Protein AF-A0A839IXP1-F1 (afdb_monomer)

Solvent-accessible surface area (backbone atoms only — not comparable to full-atom values): 6979 Å² total; per-residue (Å²): 119,68,66,66,57,53,43,35,72,75,54,54,82,52,75,69,33,42,52,50,37,47,52,51,48,26,50,51,48,44,46,51,52,53,51,47,47,70,70,38,92,79,44,81,78,97,46,81,89,47,46,70,58,51,52,50,52,50,50,36,20,52,41,27,36,51,14,50,50,42,37,46,34,53,78,69,64,67,41,76,93,68,40,80,82,44,45,62,63,44,39,51,50,12,52,51,34,34,53,55,27,57,65,62,76,50,87,60,58,68,67,54,56,51,49,53,52,60,50,51,59,60,74,79,104

Structure (mmCIF, N/CA/C/O backbone):
data_AF-A0A839IXP1-F1
#
_entry.id   AF-A0A839IXP1-F1
#
loop_
_atom_site.group_PDB
_atom_site.id
_atom_site.type_symbol
_atom_site.label_atom_id
_atom_site.label_alt_id
_atom_site.label_comp_id
_atom_site.label_asym_id
_atom_site.label_entity_id
_atom_site.label_seq_id
_atom_site.pdbx_PDB_ins_code
_atom_site.Cartn_x
_atom_site.Cartn_y
_atom_site.Cartn_z
_atom_site.occupancy
_atom_site.B_iso_or_equiv
_atom_site.auth_seq_id
_atom_site.auth_comp_id
_atom_site.auth_asym_id
_atom_site.auth_atom_id
_atom_site.pdbx_PDB_model_num
ATOM 1 N N . MET A 1 1 ? -3.233 -23.671 -14.020 1.00 49.44 1 MET A N 1
ATOM 2 C CA . MET A 1 1 ? -4.005 -22.496 -13.555 1.00 49.44 1 MET A CA 1
ATOM 3 C C . MET A 1 1 ? -3.392 -21.808 -12.335 1.00 49.44 1 MET A C 1
ATOM 5 O O . MET A 1 1 ? -3.544 -20.606 -12.211 1.00 49.44 1 MET A O 1
ATOM 9 N N . THR A 1 2 ? -2.677 -22.512 -11.450 1.00 57.00 2 THR A N 1
ATOM 10 C CA . THR A 1 2 ? -2.075 -21.913 -10.240 1.00 57.00 2 THR A CA 1
ATOM 11 C C . THR A 1 2 ? -0.814 -21.076 -10.501 1.00 57.00 2 THR A C 1
ATOM 13 O O . THR A 1 2 ? -0.553 -20.142 -9.753 1.00 57.00 2 THR A O 1
ATOM 16 N N . SER A 1 3 ? -0.049 -21.356 -11.563 1.00 61.59 3 SER A N 1
ATOM 17 C CA . SER A 1 3 ? 1.218 -20.662 -11.854 1.00 61.59 3 SER A CA 1
ATOM 18 C C . SER A 1 3 ? 1.037 -19.224 -12.344 1.00 61.59 3 SER A C 1
ATOM 20 O O . SER A 1 3 ? 1.741 -18.336 -11.878 1.00 61.59 3 SER A O 1
ATOM 22 N N . GLU A 1 4 ? 0.085 -18.976 -13.245 1.00 59.06 4 GLU A N 1
ATOM 23 C CA . GLU A 1 4 ? -0.197 -17.619 -13.740 1.00 59.06 4 GLU A CA 1
ATOM 24 C C . GLU A 1 4 ? -0.879 -16.765 -12.675 1.00 59.06 4 GLU A C 1
ATOM 26 O O . GLU A 1 4 ? -0.584 -15.579 -12.545 1.00 59.06 4 GLU A O 1
ATOM 31 N N . ALA A 1 5 ? -1.708 -17.401 -11.840 1.00 59.06 5 ALA A N 1
ATOM 32 C CA . ALA A 1 5 ? -2.327 -16.737 -10.708 1.00 59.06 5 ALA A CA 1
ATOM 33 C C . ALA A 1 5 ? -1.280 -16.228 -9.695 1.00 59.06 5 ALA A C 1
ATOM 35 O O . ALA A 1 5 ? -1.313 -15.100 -9.219 1.00 59.06 5 ALA A O 1
ATOM 36 N N . LEU A 1 6 ? -0.283 -17.056 -9.393 1.00 61.69 6 LEU A N 1
ATOM 37 C CA . LEU A 1 6 ? 0.815 -16.653 -8.517 1.00 61.69 6 LEU A CA 1
ATOM 38 C C . LEU A 1 6 ? 1.733 -15.612 -9.170 1.00 61.69 6 LEU A C 1
ATOM 40 O O . LEU A 1 6 ? 2.249 -14.736 -8.476 1.00 61.69 6 LEU A O 1
ATOM 44 N N . ALA A 1 7 ? 1.914 -15.676 -10.491 1.00 61.72 7 ALA A N 1
ATOM 45 C CA . ALA A 1 7 ? 2.731 -14.715 -11.221 1.00 61.72 7 ALA A CA 1
ATOM 46 C C . ALA A 1 7 ? 2.145 -13.295 -11.166 1.00 61.72 7 ALA A C 1
ATOM 48 O O . ALA A 1 7 ? 2.908 -12.356 -10.945 1.00 61.72 7 ALA A O 1
ATOM 49 N N . PHE A 1 8 ? 0.820 -13.121 -11.273 1.00 61.69 8 PHE A N 1
ATOM 50 C CA . PHE A 1 8 ? 0.210 -11.786 -11.176 1.00 61.69 8 PHE A CA 1
ATOM 51 C C . PHE A 1 8 ? 0.317 -11.189 -9.764 1.00 61.69 8 PHE A C 1
ATOM 53 O O . PHE A 1 8 ? 0.552 -9.990 -9.627 1.00 61.69 8 PHE A O 1
ATOM 60 N N . ILE A 1 9 ? 0.192 -12.013 -8.709 1.00 65.00 9 ILE A N 1
ATOM 61 C CA . ILE A 1 9 ? 0.285 -11.557 -7.306 1.00 65.00 9 ILE A CA 1
ATOM 62 C C . ILE A 1 9 ? 1.673 -10.966 -7.026 1.00 65.00 9 ILE A C 1
ATOM 64 O O . ILE A 1 9 ? 1.803 -10.028 -6.239 1.00 65.00 9 ILE A O 1
ATOM 68 N N . TYR A 1 10 ? 2.703 -11.514 -7.678 1.00 63.50 10 TYR A N 1
ATOM 69 C CA . TYR A 1 10 ? 4.104 -11.170 -7.440 1.00 63.50 10 TYR A CA 1
ATOM 70 C C . TYR A 1 10 ? 4.703 -10.208 -8.474 1.00 63.50 10 TYR A C 1
ATOM 72 O O . TYR A 1 10 ? 5.693 -9.533 -8.185 1.00 63.50 10 TYR A O 1
ATOM 80 N N . ARG A 1 11 ? 4.166 -10.169 -9.700 1.00 69.19 11 ARG A N 1
ATOM 81 C CA . ARG A 1 11 ? 4.793 -9.491 -10.841 1.00 69.19 11 ARG A CA 1
ATOM 82 C C . ARG A 1 11 ? 3.770 -8.869 -11.802 1.00 69.19 11 ARG A C 1
ATOM 84 O O . ARG A 1 11 ? 3.681 -9.306 -12.945 1.00 69.19 11 ARG A O 1
ATOM 91 N N . PRO A 1 12 ? 3.040 -7.821 -11.382 1.00 72.38 12 PRO A N 1
ATOM 92 C CA . PRO A 1 12 ? 2.123 -7.117 -12.274 1.00 72.38 12 PRO A CA 1
ATOM 93 C C . PRO A 1 12 ? 2.904 -6.352 -13.353 1.00 72.38 12 PRO A C 1
ATOM 95 O O . PRO A 1 12 ? 3.597 -5.374 -13.067 1.00 72.38 12 PRO A O 1
ATOM 98 N N . THR A 1 13 ? 2.823 -6.798 -14.603 1.00 71.81 13 THR A N 1
ATOM 99 C CA . THR A 1 13 ? 3.529 -6.232 -15.762 1.00 71.81 13 THR A CA 1
ATOM 100 C C . THR A 1 13 ? 2.656 -5.347 -16.646 1.00 71.81 13 THR A C 1
ATOM 102 O O . THR A 1 13 ? 3.148 -4.300 -17.080 1.00 71.81 13 THR A O 1
ATOM 105 N N . GLY A 1 14 ? 1.392 -5.722 -16.862 1.00 76.44 14 GLY A N 1
ATOM 106 C CA . GLY A 1 14 ? 0.392 -4.984 -17.644 1.00 76.44 14 GLY A CA 1
ATOM 107 C C . GLY A 1 14 ? -0.578 -4.143 -16.804 1.00 76.44 14 GLY A C 1
ATOM 108 O O . GLY A 1 14 ? -0.685 -4.320 -15.593 1.00 76.44 14 GLY A O 1
ATOM 109 N N . ALA A 1 15 ? -1.311 -3.228 -17.450 1.00 74.69 15 ALA A N 1
ATOM 110 C CA . ALA A 1 15 ? -2.283 -2.352 -16.780 1.00 74.69 15 ALA A CA 1
ATOM 111 C C . ALA A 1 15 ? -3.396 -3.141 -16.064 1.00 74.69 15 ALA A C 1
ATOM 113 O O . ALA A 1 15 ? -3.716 -2.849 -14.912 1.00 74.69 15 ALA A O 1
ATOM 114 N N . ASP A 1 16 ? -3.913 -4.188 -16.709 1.00 79.75 16 ASP A N 1
ATOM 115 C CA . ASP A 1 16 ? -4.934 -5.067 -16.127 1.00 79.75 16 ASP A CA 1
ATOM 116 C C . ASP A 1 16 ? -4.394 -5.845 -14.915 1.00 79.75 16 ASP A C 1
ATOM 118 O O . ASP A 1 16 ? -5.082 -6.010 -13.907 1.00 79.75 16 ASP A O 1
ATOM 122 N N . GLU A 1 17 ? -3.128 -6.267 -14.973 1.00 80.19 17 GLU A N 1
ATOM 123 C CA . GLU A 1 17 ? -2.456 -7.000 -13.894 1.00 80.19 17 GLU A CA 1
ATOM 124 C C . GLU A 1 17 ? -2.182 -6.101 -12.680 1.00 80.19 17 GLU A C 1
ATOM 126 O O . GLU A 1 17 ? -2.291 -6.556 -11.543 1.00 80.19 17 GLU A O 1
ATOM 131 N N . ILE A 1 18 ? -1.884 -4.813 -12.897 1.00 82.50 18 ILE A N 1
ATOM 132 C CA . ILE A 1 18 ? -1.768 -3.821 -11.816 1.00 82.50 18 ILE A CA 1
ATOM 133 C C . ILE A 1 18 ? -3.117 -3.653 -11.113 1.00 82.50 18 ILE A C 1
ATOM 135 O O . ILE A 1 18 ? -3.162 -3.636 -9.884 1.00 82.50 18 ILE A O 1
ATOM 139 N N . GLY A 1 19 ? -4.216 -3.577 -11.871 1.00 83.12 19 GLY A N 1
ATOM 140 C CA . GLY A 1 19 ? -5.564 -3.520 -11.303 1.00 83.12 19 GLY A CA 1
ATOM 141 C C . GLY A 1 19 ? -5.851 -4.717 -10.396 1.00 83.12 19 GLY A C 1
ATOM 142 O O . GLY A 1 19 ? -6.249 -4.539 -9.247 1.00 83.12 19 GLY A O 1
ATOM 143 N N . GLN A 1 20 ? -5.560 -5.930 -10.869 1.00 81.88 20 GLN A N 1
ATOM 144 C CA . GLN A 1 20 ? -5.740 -7.162 -10.093 1.00 81.88 20 GLN A CA 1
ATOM 145 C C . GLN A 1 20 ? -4.838 -7.223 -8.855 1.00 81.88 20 GLN A C 1
ATOM 147 O O . GLN A 1 20 ? -5.309 -7.607 -7.783 1.00 81.88 20 GLN A O 1
ATOM 152 N N . PHE A 1 21 ? -3.572 -6.807 -8.972 1.00 86.44 21 PHE A N 1
ATOM 153 C CA . PHE A 1 21 ? -2.654 -6.687 -7.837 1.00 86.44 21 PHE A CA 1
ATOM 154 C C . PHE A 1 21 ? -3.238 -5.768 -6.763 1.00 86.44 21 PHE A C 1
ATOM 156 O O . PHE A 1 21 ? -3.299 -6.143 -5.590 1.00 86.44 21 PHE A O 1
ATOM 163 N N . TYR A 1 22 ? -3.706 -4.585 -7.174 1.00 85.88 22 TYR A N 1
ATOM 164 C CA . TYR A 1 22 ? -4.293 -3.614 -6.262 1.00 85.88 22 TYR A CA 1
ATOM 165 C C . TYR A 1 22 ? -5.547 -4.163 -5.597 1.00 85.88 22 TYR A C 1
ATOM 167 O O . TYR A 1 22 ? -5.647 -4.105 -4.378 1.00 85.88 22 TYR A O 1
ATOM 175 N N . THR A 1 23 ? -6.475 -4.738 -6.365 1.00 85.88 23 THR A N 1
ATOM 176 C CA . THR A 1 23 ? -7.696 -5.330 -5.809 1.00 85.88 23 THR A CA 1
ATOM 177 C C . THR A 1 23 ? -7.374 -6.444 -4.816 1.00 85.88 23 THR A C 1
ATOM 179 O O . THR A 1 23 ? -7.925 -6.445 -3.721 1.00 85.88 23 THR A O 1
ATOM 182 N N . PHE A 1 24 ? -6.455 -7.357 -5.144 1.00 88.56 24 PHE A N 1
ATOM 183 C CA . PHE A 1 24 ? -6.114 -8.479 -4.270 1.00 88.56 24 PHE A CA 1
ATOM 184 C C . PHE A 1 24 ? -5.502 -8.021 -2.942 1.00 88.56 24 PHE A C 1
ATOM 186 O O . PHE A 1 24 ? -6.013 -8.373 -1.880 1.00 88.56 24 PHE A O 1
ATOM 193 N N . TRP A 1 25 ? -4.431 -7.223 -2.984 1.00 87.69 25 TRP A N 1
ATOM 194 C CA . TRP A 1 25 ? -3.721 -6.805 -1.772 1.00 87.69 25 TRP A CA 1
ATOM 195 C C . TRP A 1 25 ? -4.534 -5.828 -0.924 1.00 87.69 25 TRP A C 1
ATOM 197 O O . TRP A 1 25 ? -4.541 -5.959 0.301 1.00 87.69 25 TRP A O 1
ATOM 207 N N . PHE A 1 26 ? -5.287 -4.924 -1.558 1.00 88.38 26 PHE A N 1
ATOM 208 C CA . PHE A 1 26 ? -6.226 -4.051 -0.861 1.00 88.38 26 PHE A CA 1
ATOM 209 C C . PHE A 1 26 ? -7.301 -4.871 -0.146 1.00 88.38 26 PHE A C 1
ATOM 211 O O . PHE A 1 26 ? -7.501 -4.704 1.055 1.00 88.38 26 PHE A O 1
ATOM 218 N N . SER A 1 27 ? -7.973 -5.781 -0.860 1.00 85.88 27 SER A N 1
ATOM 219 C CA . SER A 1 27 ? -9.038 -6.598 -0.279 1.00 85.88 27 SER A CA 1
ATOM 220 C C . SER A 1 27 ? -8.514 -7.528 0.807 1.00 85.88 27 SER A C 1
ATOM 222 O O . SER A 1 27 ? -9.190 -7.690 1.819 1.00 85.88 27 SER A O 1
ATOM 224 N N . LEU A 1 28 ? -7.319 -8.104 0.647 1.00 88.00 28 LEU A N 1
ATOM 225 C CA . LEU A 1 28 ? -6.683 -8.932 1.671 1.00 88.00 28 LEU A CA 1
ATOM 226 C C . LEU A 1 28 ? -6.428 -8.123 2.944 1.00 88.00 28 LEU A C 1
ATOM 228 O O . LEU A 1 28 ? -6.854 -8.525 4.024 1.00 88.00 28 LEU A O 1
ATOM 232 N N . TYR A 1 29 ? -5.780 -6.967 2.815 1.00 85.62 29 TYR A N 1
ATOM 233 C CA . TYR A 1 29 ? -5.459 -6.112 3.951 1.00 85.62 29 TYR A CA 1
ATOM 234 C C . TYR A 1 29 ? -6.722 -5.587 4.646 1.00 85.62 29 TYR A C 1
ATOM 236 O O . TYR A 1 29 ? -6.839 -5.645 5.868 1.00 85.62 29 TYR A O 1
ATOM 244 N N . PHE A 1 30 ? -7.707 -5.137 3.870 1.00 82.44 30 PHE A N 1
ATOM 245 C CA . PHE A 1 30 ? -8.997 -4.700 4.394 1.00 82.44 30 PHE A CA 1
ATOM 246 C C . PHE A 1 30 ? -9.749 -5.841 5.093 1.00 82.44 30 PHE A C 1
ATOM 248 O O . PHE A 1 30 ? -10.330 -5.643 6.156 1.00 82.44 30 PHE A O 1
ATOM 255 N N . SER A 1 31 ? -9.696 -7.060 4.549 1.00 84.06 31 SER A N 1
ATOM 256 C CA . SER A 1 31 ? -10.303 -8.233 5.187 1.00 84.06 31 SER A CA 1
ATOM 257 C C . SER A 1 31 ? -9.635 -8.565 6.516 1.00 84.06 31 SER A C 1
ATOM 259 O O . SER A 1 31 ? -10.333 -8.938 7.450 1.00 84.06 31 SER A O 1
ATOM 261 N N . ILE A 1 32 ? -8.312 -8.398 6.632 1.00 83.88 32 ILE A N 1
ATOM 262 C CA . ILE A 1 32 ? -7.608 -8.561 7.911 1.00 83.88 32 ILE A CA 1
ATOM 263 C C . ILE A 1 32 ? -8.152 -7.564 8.939 1.00 83.88 32 ILE A C 1
ATOM 265 O O . ILE A 1 32 ? -8.483 -7.992 10.039 1.00 83.88 32 ILE A O 1
ATOM 269 N N . HIS A 1 33 ? -8.329 -6.287 8.575 1.00 76.38 33 HIS A N 1
ATOM 270 C CA . HIS A 1 33 ? -8.959 -5.284 9.451 1.00 76.38 33 HIS A CA 1
ATOM 271 C C . HIS A 1 33 ? -10.363 -5.703 9.891 1.00 76.38 33 HIS A C 1
ATOM 273 O O . HIS A 1 33 ? -10.648 -5.727 11.082 1.00 76.38 33 HIS A O 1
ATOM 279 N N . VAL A 1 34 ? -11.215 -6.131 8.955 1.00 74.50 34 VAL A N 1
ATOM 280 C CA . VAL A 1 34 ? -12.591 -6.561 9.265 1.00 74.50 34 VAL A CA 1
ATOM 281 C C . VAL A 1 34 ? -12.624 -7.807 10.156 1.00 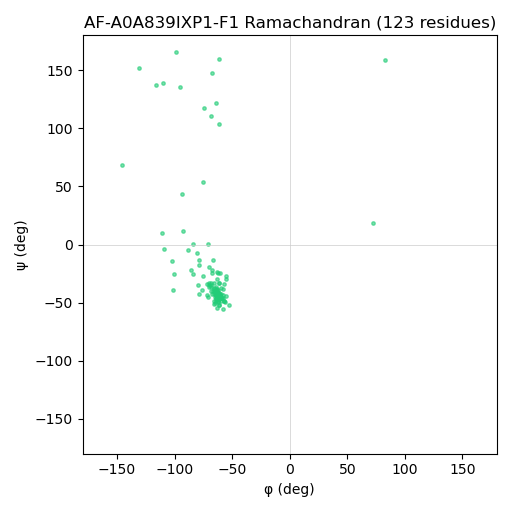74.50 34 VAL A C 1
ATOM 283 O O . VAL A 1 34 ? -13.412 -7.876 11.094 1.00 74.50 34 VAL A O 1
ATOM 286 N N . ILE A 1 35 ? -11.785 -8.809 9.881 1.00 79.25 35 ILE A N 1
ATOM 287 C CA . ILE A 1 35 ? -11.702 -10.026 10.702 1.00 79.25 35 ILE A CA 1
ATOM 288 C C . ILE A 1 35 ? -11.212 -9.672 12.105 1.00 79.25 35 ILE A C 1
ATOM 290 O O . ILE A 1 35 ? -11.749 -10.180 13.088 1.00 79.25 35 ILE A O 1
ATOM 294 N N . TRP A 1 36 ? -10.216 -8.794 12.201 1.00 74.94 36 TRP A N 1
ATOM 295 C CA . TRP A 1 36 ? -9.674 -8.353 13.477 1.00 74.94 36 TRP A CA 1
ATOM 296 C C . TRP A 1 36 ? -10.709 -7.578 14.298 1.00 74.94 36 TRP A C 1
ATOM 298 O O . TRP A 1 36 ? -10.847 -7.842 15.490 1.00 74.94 36 TRP A O 1
ATOM 308 N N . ASP A 1 37 ? -11.504 -6.725 13.649 1.00 68.56 37 ASP A N 1
ATOM 309 C CA . ASP A 1 37 ? -12.655 -6.031 14.240 1.00 68.56 37 ASP A CA 1
ATOM 310 C C . ASP A 1 37 ? -13.704 -7.003 14.806 1.00 68.56 37 ASP A C 1
ATOM 312 O O . ASP A 1 37 ? -14.294 -6.734 15.849 1.00 68.56 37 ASP A O 1
ATOM 316 N N . ILE A 1 38 ? -13.951 -8.129 14.122 1.00 69.69 38 ILE A N 1
ATOM 317 C CA . ILE A 1 38 ? -14.935 -9.146 14.535 1.00 69.69 38 ILE A CA 1
ATOM 318 C C . ILE A 1 38 ? -14.410 -9.998 15.699 1.00 69.69 38 ILE A C 1
ATOM 320 O O . ILE A 1 38 ? -15.172 -10.383 16.586 1.00 69.69 38 ILE A O 1
ATOM 324 N N . VAL A 1 39 ? -13.120 -10.342 15.681 1.00 74.31 39 VAL A N 1
ATOM 325 C CA . VAL A 1 39 ? -12.494 -11.202 16.699 1.00 74.31 39 VAL A CA 1
ATOM 326 C C . VAL A 1 39 ? -12.168 -10.413 17.970 1.00 74.31 39 VAL A C 1
ATOM 328 O O . VAL A 1 39 ? -12.273 -10.950 19.077 1.00 74.31 39 VAL A O 1
ATOM 331 N N . SER A 1 40 ? -11.795 -9.140 17.838 1.00 65.62 40 SER A N 1
ATOM 332 C CA . SER A 1 40 ? -11.515 -8.264 18.969 1.00 65.62 40 SER A CA 1
ATOM 333 C C . SER A 1 40 ? -12.819 -7.846 19.651 1.00 65.62 40 SER A C 1
ATOM 335 O O . SER A 1 40 ? -13.657 -7.157 19.085 1.00 65.62 40 SER A O 1
ATOM 337 N N . ARG A 1 41 ? -12.995 -8.214 20.925 1.00 58.62 41 ARG A N 1
ATOM 338 C CA . ARG A 1 41 ? -14.152 -7.776 21.735 1.00 58.62 41 ARG A CA 1
ATOM 339 C C . ARG A 1 41 ? -14.106 -6.288 22.125 1.00 58.62 41 ARG A C 1
ATOM 341 O O . ARG A 1 41 ? -14.950 -5.857 22.901 1.00 58.62 41 ARG A O 1
ATOM 348 N N . HIS A 1 42 ? -13.079 -5.550 21.703 1.00 57.03 42 HIS A N 1
ATOM 349 C CA . HIS A 1 42 ? -12.795 -4.174 22.136 1.00 57.03 42 HIS A CA 1
ATOM 350 C C . HIS A 1 42 ? -13.055 -3.127 21.041 1.00 57.03 42 HIS A C 1
ATOM 352 O O . HIS A 1 42 ? -12.950 -1.934 21.307 1.00 57.03 42 HIS A O 1
ATOM 358 N N . THR A 1 43 ? -13.425 -3.545 19.829 1.00 55.78 43 THR A N 1
ATOM 359 C CA . THR A 1 43 ? -13.740 -2.652 18.706 1.00 55.78 43 THR A CA 1
ATOM 360 C C . THR A 1 43 ? -15.250 -2.390 18.610 1.00 55.78 43 THR A C 1
ATOM 362 O O . THR A 1 43 ? -16.053 -3.313 18.779 1.00 55.78 43 THR A O 1
ATOM 365 N N . PRO A 1 44 ? -15.686 -1.132 18.390 1.00 56.00 44 PRO A N 1
ATOM 366 C CA . PRO A 1 44 ? -17.105 -0.800 18.336 1.00 56.00 44 PRO A CA 1
ATOM 367 C C . PRO A 1 44 ? -17.777 -1.426 17.097 1.00 56.00 44 PRO A C 1
ATOM 369 O O . PRO A 1 44 ? -17.146 -1.525 16.043 1.00 56.00 44 PRO A O 1
ATOM 372 N N . PRO A 1 45 ? -19.066 -1.816 17.169 1.00 58.22 45 PRO A N 1
ATOM 373 C CA . PRO A 1 45 ? -19.757 -2.433 16.040 1.00 58.22 45 PRO A CA 1
ATOM 374 C C . PRO A 1 45 ? -19.842 -1.499 14.820 1.00 58.22 45 PRO A C 1
ATOM 376 O O . PRO A 1 45 ? -19.734 -0.274 14.929 1.00 58.22 45 PRO A O 1
ATOM 379 N N . PHE A 1 46 ? -20.070 -2.083 13.640 1.00 54.31 46 PHE A N 1
ATOM 380 C CA . PHE A 1 46 ? -20.227 -1.350 12.382 1.00 54.31 46 PHE A CA 1
ATOM 381 C C . PHE A 1 46 ? -21.442 -0.405 12.449 1.00 54.31 46 PHE A C 1
ATOM 383 O O . PHE A 1 46 ? -22.585 -0.840 12.322 1.00 54.31 46 PHE A O 1
ATOM 390 N N . PHE A 1 47 ? -21.191 0.896 12.613 1.00 59.75 47 PHE A N 1
ATOM 391 C CA . PHE A 1 47 ? -22.197 1.959 12.551 1.00 59.75 47 PHE A CA 1
ATOM 392 C C . PHE A 1 47 ? -21.723 3.087 11.632 1.00 59.75 47 PHE A C 1
ATOM 394 O O . PHE A 1 47 ? -20.522 3.323 11.493 1.00 59.75 47 PHE A O 1
ATOM 401 N N . LEU A 1 48 ? -22.669 3.810 11.023 1.00 60.62 48 LEU A N 1
ATOM 402 C CA . LEU A 1 48 ? -22.375 4.976 10.177 1.00 60.62 48 LEU A CA 1
ATOM 403 C C . LEU A 1 48 ? -21.642 6.089 10.945 1.00 60.62 48 LEU A C 1
ATOM 405 O O . LEU A 1 48 ? -20.867 6.829 10.347 1.00 60.62 48 LEU A O 1
ATOM 409 N N . ASP A 1 49 ? -21.791 6.155 12.267 1.00 60.06 49 ASP A N 1
ATOM 410 C CA . ASP A 1 49 ? -21.056 7.104 13.112 1.00 60.06 49 ASP A CA 1
ATOM 411 C C . ASP A 1 49 ? -19.543 6.802 13.168 1.00 60.06 49 ASP A C 1
ATOM 413 O O . ASP A 1 49 ? -18.729 7.701 13.375 1.00 60.06 49 ASP A O 1
ATOM 417 N N . ASN A 1 50 ? -19.141 5.558 12.870 1.00 61.72 50 ASN A N 1
ATOM 418 C CA . ASN A 1 50 ? -17.742 5.118 12.798 1.00 61.72 50 ASN A CA 1
ATOM 419 C C . ASN A 1 50 ? -17.149 5.219 11.381 1.00 61.72 50 ASN A C 1
ATOM 421 O O . ASN A 1 50 ? -16.050 4.720 11.126 1.00 61.72 50 ASN A O 1
ATOM 425 N N . LEU A 1 51 ? -17.833 5.888 10.442 1.00 64.81 51 LEU A N 1
ATOM 426 C CA . LEU A 1 51 ? -17.386 6.009 9.049 1.00 64.81 51 LEU A CA 1
ATOM 427 C C . LEU A 1 51 ? -15.984 6.629 8.937 1.00 64.81 51 LEU A C 1
ATOM 429 O O . LEU A 1 51 ? -15.194 6.219 8.092 1.00 64.81 51 LEU A O 1
ATOM 433 N N . LYS A 1 52 ? -15.634 7.564 9.831 1.00 67.69 52 LYS A N 1
ATOM 434 C CA . LYS A 1 52 ? -14.294 8.169 9.885 1.00 67.69 52 LYS A CA 1
ATOM 435 C C . LYS A 1 52 ? -13.192 7.148 10.208 1.00 67.69 52 LYS A C 1
ATOM 437 O O . LYS A 1 52 ? -12.121 7.231 9.611 1.00 67.69 52 LYS A O 1
ATOM 442 N N . SER A 1 53 ? -13.459 6.182 11.095 1.00 64.75 53 SER A N 1
ATOM 443 C CA . SER A 1 53 ? -12.535 5.065 11.374 1.00 64.75 53 SER A CA 1
ATOM 444 C C . SER A 1 53 ? -12.312 4.240 10.112 1.00 64.75 53 SER A C 1
ATOM 446 O O . SER A 1 53 ? -11.182 4.012 9.692 1.00 64.75 53 SER A O 1
ATOM 448 N N . LYS A 1 54 ? -13.402 3.923 9.408 1.00 69.62 54 LYS A N 1
ATOM 449 C CA . LYS A 1 54 ? -13.364 3.079 8.206 1.00 69.62 54 LYS A CA 1
ATOM 450 C C . LYS A 1 54 ? -12.673 3.731 7.023 1.00 69.62 54 LYS A C 1
ATOM 452 O O . LYS A 1 54 ? -12.009 3.053 6.241 1.00 69.62 54 LYS A O 1
ATOM 457 N N . VAL A 1 55 ? -12.784 5.051 6.901 1.00 76.81 55 VAL A N 1
ATOM 458 C CA . VAL A 1 55 ? -12.003 5.820 5.926 1.00 76.81 55 VAL A CA 1
ATOM 459 C C . VAL A 1 55 ? -10.508 5.719 6.239 1.00 76.81 55 VAL A C 1
ATOM 461 O O . VAL A 1 55 ? -9.718 5.546 5.315 1.00 76.81 55 VAL A O 1
ATOM 464 N N . SER A 1 56 ? -10.121 5.756 7.518 1.00 78.38 56 SER A N 1
ATOM 465 C CA . SER A 1 56 ? -8.727 5.564 7.941 1.00 78.38 56 SER A CA 1
ATOM 466 C C . SER A 1 56 ? -8.220 4.151 7.618 1.00 78.38 56 SER A C 1
ATOM 468 O O . SER A 1 56 ? -7.163 4.001 7.011 1.00 78.38 56 SER A O 1
ATOM 470 N N . GLU A 1 57 ? -9.001 3.110 7.924 1.00 79.25 57 GLU A N 1
ATOM 471 C CA . GLU A 1 57 ? -8.689 1.709 7.576 1.00 79.25 57 GLU A CA 1
ATOM 472 C C . GLU A 1 57 ? -8.507 1.526 6.062 1.00 79.25 57 GLU A C 1
ATOM 474 O O . GLU A 1 57 ? -7.528 0.935 5.602 1.00 79.25 57 GLU A O 1
ATOM 479 N N . THR A 1 58 ? -9.421 2.098 5.276 1.00 82.06 58 THR A N 1
ATOM 480 C CA . THR A 1 58 ? -9.374 2.072 3.808 1.00 82.06 58 THR A CA 1
ATOM 481 C C . THR A 1 58 ? -8.136 2.794 3.275 1.00 82.06 58 THR A C 1
ATOM 483 O O . THR A 1 58 ? -7.453 2.292 2.381 1.00 82.06 58 THR A O 1
ATOM 486 N N . PHE A 1 59 ? -7.813 3.960 3.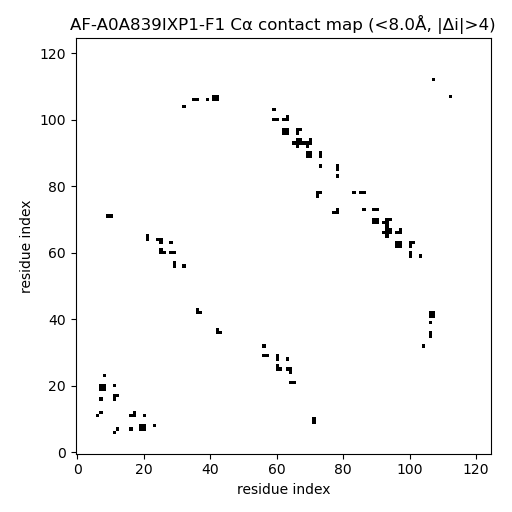837 1.00 85.38 59 PHE A N 1
ATOM 487 C CA . PHE A 1 59 ? -6.622 4.724 3.480 1.00 85.38 59 PHE A CA 1
ATOM 488 C C . PHE A 1 59 ? -5.335 3.954 3.807 1.00 85.38 59 PHE A C 1
ATOM 490 O O . PHE A 1 59 ? -4.414 3.913 2.988 1.00 85.38 59 PHE A O 1
ATOM 497 N N . ASN A 1 60 ? -5.288 3.277 4.955 1.00 86.44 60 ASN A N 1
ATOM 498 C CA . ASN A 1 60 ? -4.166 2.424 5.344 1.00 86.44 60 ASN A CA 1
ATOM 499 C C . ASN A 1 60 ? -4.020 1.214 4.415 1.00 86.44 60 ASN A C 1
ATOM 501 O O . ASN A 1 60 ? -2.907 0.892 4.010 1.00 86.44 60 ASN A O 1
ATOM 505 N N . ALA A 1 61 ? -5.124 0.582 4.008 1.00 85.88 61 ALA A N 1
ATOM 506 C CA . ALA A 1 61 ? -5.102 -0.515 3.040 1.00 85.88 61 ALA A CA 1
ATOM 507 C C . ALA A 1 61 ? -4.551 -0.076 1.674 1.00 85.88 61 ALA A C 1
ATOM 509 O O . ALA A 1 61 ? -3.743 -0.778 1.056 1.00 85.88 61 ALA A O 1
ATOM 510 N N . LEU A 1 62 ? -4.953 1.109 1.209 1.00 88.94 62 LEU A N 1
ATOM 511 C CA . LEU A 1 62 ? -4.463 1.675 -0.045 1.00 88.94 62 LEU A CA 1
ATOM 512 C C . LEU A 1 62 ? -2.984 2.072 0.044 1.00 88.94 62 LEU A C 1
ATOM 514 O O . LEU A 1 62 ? -2.227 1.838 -0.903 1.00 88.94 62 LEU A O 1
ATOM 518 N N . THR A 1 63 ? -2.572 2.635 1.181 1.00 90.94 63 THR A N 1
ATOM 519 C CA . THR A 1 63 ? -1.176 2.994 1.459 1.00 90.94 63 THR A CA 1
ATOM 520 C C . THR A 1 63 ? -0.306 1.744 1.466 1.00 90.94 63 THR A C 1
ATOM 522 O O . THR A 1 63 ? 0.661 1.689 0.713 1.00 90.94 63 THR A O 1
ATOM 525 N N . PHE A 1 64 ? -0.705 0.697 2.196 1.00 91.62 64 PHE A N 1
ATOM 526 C CA . PHE A 1 64 ? -0.019 -0.595 2.214 1.00 91.62 64 PHE A CA 1
ATOM 527 C C . PHE A 1 64 ? 0.174 -1.150 0.802 1.00 91.62 64 PHE A C 1
ATOM 529 O O . PHE A 1 64 ? 1.289 -1.474 0.397 1.00 91.62 64 PHE A O 1
ATOM 536 N N . THR A 1 65 ? -0.913 -1.208 0.032 1.00 90.38 65 THR A N 1
ATOM 537 C CA . THR A 1 65 ? -0.915 -1.772 -1.321 1.00 90.38 65 THR A CA 1
ATOM 538 C C . THR A 1 65 ? -0.012 -0.979 -2.266 1.00 90.38 65 THR A C 1
ATOM 540 O O . THR A 1 65 ? 0.773 -1.560 -3.016 1.00 90.38 65 THR A O 1
ATOM 543 N N . SER A 1 66 ? -0.066 0.353 -2.193 1.00 91.62 66 SER A N 1
ATOM 544 C CA . SER A 1 66 ? 0.768 1.231 -3.020 1.00 91.62 66 SER A CA 1
ATOM 545 C C . SER A 1 66 ? 2.243 1.129 -2.647 1.00 91.62 66 SER A C 1
ATOM 547 O O . SER A 1 66 ? 3.104 1.034 -3.518 1.00 91.62 66 SER A O 1
ATOM 549 N N . SER A 1 67 ? 2.545 1.085 -1.354 1.00 92.81 67 SER A N 1
ATOM 550 C CA . SER A 1 67 ? 3.899 0.893 -0.850 1.00 92.81 67 SER A CA 1
ATOM 551 C C . SER A 1 67 ? 4.481 -0.458 -1.257 1.00 92.81 67 SER A C 1
ATOM 553 O O . SER A 1 67 ? 5.633 -0.523 -1.688 1.00 92.81 67 SER A O 1
ATOM 555 N N . LEU A 1 68 ? 3.675 -1.521 -1.207 1.00 90.31 68 LEU A N 1
ATOM 556 C CA . LEU A 1 68 ? 4.064 -2.845 -1.676 1.00 90.31 68 LEU A CA 1
ATOM 557 C C . LEU A 1 68 ? 4.381 -2.829 -3.179 1.00 90.31 68 LEU A C 1
ATOM 559 O O . LEU A 1 68 ? 5.418 -3.339 -3.600 1.00 90.31 68 LEU A O 1
ATOM 563 N N . TYR A 1 69 ? 3.531 -2.181 -3.981 1.00 89.06 69 TYR A N 1
ATOM 564 C CA . TYR A 1 69 ? 3.748 -2.020 -5.418 1.00 89.06 69 TYR A CA 1
ATOM 565 C C . TYR A 1 69 ? 5.046 -1.260 -5.738 1.00 89.06 69 TYR A C 1
ATOM 567 O O . TYR A 1 69 ? 5.815 -1.692 -6.597 1.00 89.06 69 TYR A O 1
ATOM 575 N N . ILE A 1 70 ? 5.338 -0.173 -5.014 1.00 89.94 70 ILE A N 1
ATOM 576 C CA . ILE A 1 70 ? 6.582 0.600 -5.176 1.00 89.94 70 ILE A CA 1
ATOM 577 C C . ILE A 1 70 ? 7.812 -0.276 -4.900 1.00 89.94 70 ILE A C 1
ATOM 579 O O . ILE A 1 70 ? 8.754 -0.277 -5.694 1.00 89.94 70 ILE A O 1
ATOM 583 N N . ILE A 1 71 ? 7.800 -1.062 -3.819 1.00 89.50 71 ILE A N 1
ATOM 584 C CA . ILE A 1 71 ? 8.892 -1.997 -3.510 1.00 89.50 71 ILE A CA 1
ATOM 585 C C . ILE A 1 71 ? 9.058 -3.027 -4.630 1.00 89.50 71 ILE A C 1
ATOM 587 O O . ILE A 1 71 ? 10.181 -3.270 -5.075 1.00 89.50 71 ILE A O 1
ATOM 591 N N . PHE A 1 72 ? 7.960 -3.593 -5.136 1.00 87.31 72 PHE A N 1
ATOM 592 C CA . PHE A 1 72 ? 8.016 -4.545 -6.244 1.00 87.31 72 PHE A CA 1
ATOM 593 C C . PHE A 1 72 ? 8.595 -3.934 -7.521 1.00 87.31 72 PHE A C 1
ATOM 595 O O . PHE A 1 72 ? 9.424 -4.574 -8.170 1.00 87.31 72 PHE A O 1
ATOM 602 N N . LEU A 1 73 ? 8.222 -2.699 -7.867 1.00 86.44 73 LEU A N 1
ATOM 603 C CA . LEU A 1 73 ? 8.800 -1.989 -9.011 1.00 86.44 73 LEU A CA 1
ATOM 604 C C . LEU A 1 73 ? 10.318 -1.842 -8.881 1.00 86.44 73 LEU A C 1
ATOM 606 O O . LEU A 1 73 ? 11.042 -2.087 -9.850 1.00 86.44 73 LEU A O 1
ATOM 610 N N . VAL A 1 74 ? 10.800 -1.483 -7.688 1.00 87.50 74 VAL A N 1
ATOM 611 C CA . VAL A 1 74 ? 12.233 -1.328 -7.418 1.00 87.50 74 VAL A CA 1
ATOM 612 C C . VAL A 1 74 ? 12.964 -2.668 -7.511 1.00 87.50 74 VAL A C 1
ATOM 614 O O . VAL A 1 74 ? 13.936 -2.782 -8.256 1.00 87.50 74 VAL A O 1
ATOM 617 N N . VAL A 1 75 ? 12.474 -3.700 -6.817 1.00 84.81 75 VAL A N 1
ATOM 618 C CA . VAL A 1 75 ? 13.097 -5.037 -6.781 1.00 84.81 75 VAL A CA 1
ATOM 619 C C . VAL A 1 75 ? 13.151 -5.678 -8.171 1.00 84.81 75 VAL A C 1
ATOM 621 O O . VAL A 1 75 ? 14.101 -6.387 -8.493 1.00 84.81 75 VAL A O 1
ATOM 624 N N . GLN A 1 76 ? 12.161 -5.412 -9.023 1.00 81.88 76 GLN A N 1
ATOM 625 C CA . GLN A 1 76 ? 12.111 -5.946 -10.387 1.00 81.88 76 GLN A CA 1
ATOM 626 C C . GLN A 1 76 ? 12.916 -5.136 -11.408 1.00 81.88 76 GLN A C 1
ATOM 628 O O . GLN A 1 76 ? 12.895 -5.476 -12.593 1.00 81.88 76 GLN A O 1
ATOM 633 N N . GLY A 1 77 ? 13.589 -4.059 -10.998 1.00 78.12 77 GLY A N 1
ATOM 634 C CA . GLY A 1 77 ? 14.354 -3.225 -11.923 1.00 78.12 77 GLY A CA 1
ATOM 635 C C . GLY A 1 77 ? 13.489 -2.361 -12.846 1.00 78.12 77 GLY A C 1
ATOM 636 O O . GLY A 1 77 ? 13.953 -1.913 -13.891 1.00 78.12 77 GLY A O 1
ATOM 637 N N . ARG A 1 78 ? 12.211 -2.134 -12.511 1.00 78.12 78 ARG A N 1
ATOM 638 C CA . ARG A 1 78 ? 11.235 -1.436 -13.370 1.00 78.12 78 ARG A CA 1
ATOM 639 C C . ARG A 1 78 ? 11.159 0.064 -13.078 1.00 78.12 78 ARG A C 1
ATOM 641 O O . ARG A 1 78 ? 10.081 0.645 -13.042 1.00 78.12 78 ARG A O 1
ATOM 648 N N . TYR A 1 79 ? 12.317 0.692 -12.904 1.00 75.12 79 TYR A N 1
ATOM 649 C CA . TYR A 1 79 ? 12.474 2.131 -12.652 1.00 75.12 79 TYR A CA 1
ATOM 650 C C . TYR A 1 79 ? 13.128 2.874 -13.830 1.00 75.12 79 TYR A C 1
ATOM 652 O O . TYR A 1 79 ? 13.478 4.044 -13.704 1.00 75.12 79 TYR A O 1
ATOM 660 N N . ASN A 1 80 ? 13.294 2.221 -14.987 1.00 68.12 80 ASN A N 1
ATOM 661 C CA . ASN A 1 80 ? 14.055 2.754 -16.128 1.00 68.12 80 ASN A CA 1
ATOM 662 C C . ASN A 1 80 ? 13.591 4.137 -16.618 1.00 68.12 80 ASN A C 1
ATOM 664 O O . ASN A 1 80 ? 14.411 4.906 -17.106 1.00 68.12 80 ASN A O 1
ATOM 668 N N . SER A 1 81 ? 12.309 4.483 -16.469 1.00 71.75 81 SER A N 1
ATOM 669 C CA . SER A 1 81 ? 11.784 5.808 -16.831 1.00 71.75 81 SER A CA 1
ATOM 670 C C . SER A 1 81 ? 12.085 6.905 -15.803 1.00 71.75 81 SER A C 1
ATOM 672 O O . SER A 1 81 ? 11.951 8.081 -16.120 1.00 71.75 81 SER A O 1
ATOM 674 N N . LEU A 1 82 ? 12.450 6.531 -14.574 1.00 75.69 82 LEU A N 1
ATOM 675 C CA . LEU A 1 82 ? 12.702 7.430 -13.441 1.00 75.69 82 LEU A CA 1
ATOM 676 C C . LEU A 1 82 ? 14.205 7.644 -13.187 1.00 75.69 82 LEU A C 1
ATOM 678 O O . LEU A 1 82 ? 14.576 8.574 -12.479 1.00 75.69 82 LEU A O 1
ATOM 682 N N . GLY A 1 83 ? 15.061 6.809 -13.786 1.00 78.88 83 GLY A N 1
ATOM 683 C CA . GLY A 1 83 ? 16.511 6.853 -13.611 1.00 78.88 83 GLY A CA 1
ATOM 684 C C . GLY A 1 83 ? 16.997 6.126 -12.352 1.00 78.88 83 GLY A C 1
ATOM 685 O O . GLY A 1 83 ? 16.246 5.883 -11.407 1.00 78.88 83 GLY A O 1
ATOM 686 N N . THR A 1 84 ? 18.279 5.754 -12.346 1.00 82.69 84 THR A N 1
ATOM 687 C CA . THR A 1 84 ? 18.911 4.969 -11.268 1.00 82.69 84 THR A CA 1
ATOM 688 C C . THR A 1 84 ? 18.909 5.704 -9.923 1.00 82.69 84 THR A C 1
ATOM 690 O O . THR A 1 84 ? 18.803 5.076 -8.872 1.00 82.69 84 THR A O 1
ATOM 693 N N . ASP A 1 85 ? 18.950 7.035 -9.936 1.00 85.94 85 ASP A N 1
ATOM 694 C CA . ASP A 1 85 ? 18.976 7.850 -8.714 1.00 85.94 85 ASP A CA 1
ATOM 695 C C . ASP A 1 85 ? 17.639 7.824 -7.951 1.00 85.94 85 ASP A C 1
ATOM 697 O O . ASP A 1 85 ? 17.596 8.083 -6.748 1.00 85.94 85 ASP A O 1
ATOM 701 N N . ALA A 1 86 ? 16.540 7.451 -8.617 1.00 85.31 86 ALA A N 1
ATOM 702 C CA . ALA A 1 86 ? 15.219 7.342 -8.001 1.00 85.31 86 ALA A CA 1
ATOM 703 C C . ALA A 1 86 ? 15.028 6.049 -7.184 1.00 85.31 86 ALA A C 1
ATOM 705 O O . ALA A 1 86 ? 14.078 5.959 -6.404 1.00 85.31 86 ALA A O 1
ATOM 706 N N . ILE A 1 87 ? 15.922 5.060 -7.322 1.00 86.62 87 ILE A N 1
ATOM 707 C CA . ILE A 1 87 ? 15.800 3.733 -6.691 1.00 86.62 87 ILE A CA 1
ATOM 708 C C . ILE A 1 87 ? 15.698 3.841 -5.170 1.00 86.62 87 ILE A C 1
ATOM 710 O O . ILE A 1 87 ? 14.752 3.322 -4.578 1.00 86.62 87 ILE A O 1
ATOM 714 N N . LEU A 1 88 ? 16.670 4.501 -4.531 1.00 88.81 88 LEU A N 1
ATOM 715 C CA . LEU A 1 88 ? 16.733 4.584 -3.071 1.00 88.81 88 LEU A CA 1
ATOM 716 C C . LEU A 1 88 ? 15.546 5.374 -2.492 1.00 88.81 88 LEU A C 1
ATOM 718 O O . LEU A 1 88 ? 14.887 4.840 -1.601 1.00 88.81 88 LEU A O 1
ATOM 722 N N . PRO A 1 89 ? 15.196 6.578 -2.996 1.00 90.00 89 PRO A N 1
ATOM 723 C CA . PRO A 1 89 ? 14.009 7.298 -2.533 1.00 90.00 89 PRO A CA 1
ATOM 724 C C . PRO A 1 89 ? 12.713 6.485 -2.641 1.00 90.00 89 PRO A C 1
ATOM 726 O O . PRO A 1 89 ? 11.930 6.454 -1.691 1.00 90.00 89 PRO A O 1
ATOM 729 N N . LEU A 1 90 ? 12.497 5.793 -3.766 1.00 89.50 90 LEU A N 1
ATOM 730 C CA . LEU A 1 90 ? 11.317 4.946 -3.963 1.00 89.50 90 LEU A CA 1
ATOM 731 C C . LEU A 1 90 ? 11.306 3.771 -2.989 1.00 89.50 90 LEU A C 1
ATOM 733 O O . LEU A 1 90 ? 10.282 3.502 -2.362 1.00 89.50 90 LEU A O 1
ATOM 737 N N . PHE A 1 91 ? 12.448 3.108 -2.818 1.00 90.44 91 PHE A N 1
ATOM 738 C CA . PHE A 1 91 ? 12.575 2.003 -1.879 1.00 90.44 91 PHE A CA 1
ATOM 739 C C . PHE A 1 91 ? 12.250 2.441 -0.448 1.00 90.44 91 PHE A C 1
ATOM 741 O O . PHE A 1 91 ? 11.428 1.813 0.213 1.00 90.44 91 PHE A O 1
ATOM 748 N N . TYR A 1 92 ? 12.831 3.549 0.023 1.00 91.56 92 TYR A N 1
ATOM 749 C CA . TYR A 1 92 ? 12.556 4.056 1.367 1.00 91.56 92 TYR A CA 1
ATOM 750 C C . 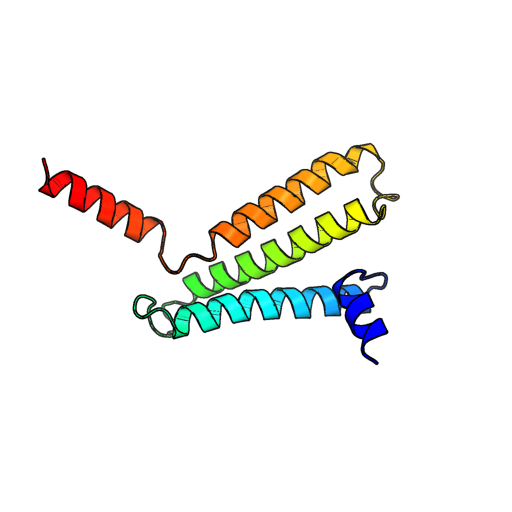TYR A 1 92 ? 11.106 4.519 1.534 1.00 91.56 92 TYR A C 1
ATOM 752 O O . TYR A 1 92 ? 10.505 4.243 2.568 1.00 91.56 92 TYR A O 1
ATOM 760 N N . SER A 1 93 ? 10.513 5.157 0.521 1.00 91.75 93 SER A N 1
ATOM 761 C CA . SER A 1 93 ? 9.096 5.542 0.541 1.00 91.75 93 SER A CA 1
ATOM 762 C C . SER A 1 93 ? 8.175 4.323 0.665 1.00 91.75 93 SER A C 1
ATOM 764 O O . SER A 1 93 ? 7.292 4.300 1.526 1.00 91.75 93 SER A O 1
ATOM 766 N N . GLY A 1 94 ? 8.418 3.279 -0.134 1.00 91.06 94 GLY A N 1
ATOM 767 C CA . GLY A 1 94 ? 7.694 2.015 -0.037 1.00 91.06 94 GLY A CA 1
ATOM 768 C C . GLY A 1 94 ? 7.894 1.339 1.322 1.00 91.06 94 GLY A C 1
ATOM 769 O O . GLY A 1 94 ? 6.928 0.935 1.961 1.00 91.06 94 GLY A O 1
ATOM 770 N N . ALA A 1 95 ? 9.128 1.277 1.822 1.00 89.88 95 ALA A N 1
ATOM 771 C CA . ALA A 1 95 ? 9.435 0.637 3.098 1.00 89.88 95 ALA A CA 1
ATOM 772 C C . ALA A 1 95 ? 8.759 1.353 4.278 1.00 89.88 95 ALA A C 1
ATOM 774 O O . ALA A 1 95 ? 8.118 0.707 5.105 1.00 89.88 95 ALA A O 1
ATOM 775 N N . ILE A 1 96 ? 8.842 2.686 4.333 1.00 92.19 96 ILE A N 1
ATOM 776 C CA . ILE A 1 96 ? 8.206 3.484 5.388 1.00 92.19 96 ILE A CA 1
ATOM 777 C C . ILE A 1 96 ? 6.685 3.357 5.314 1.00 92.19 96 ILE A C 1
ATOM 779 O O . ILE A 1 96 ? 6.048 3.167 6.345 1.00 92.19 96 ILE A O 1
ATOM 783 N N . GLY A 1 97 ? 6.093 3.419 4.119 1.00 88.25 97 GLY A N 1
ATOM 784 C CA . GLY A 1 97 ? 4.645 3.281 3.970 1.00 88.25 97 GLY A CA 1
ATOM 785 C C . GLY A 1 97 ? 4.127 1.888 4.349 1.00 88.25 97 GLY A C 1
ATOM 786 O O . GLY A 1 97 ? 3.052 1.787 4.944 1.00 88.25 97 GLY A O 1
ATOM 787 N N . LEU A 1 98 ? 4.911 0.824 4.123 1.00 89.94 98 LEU A N 1
ATOM 788 C CA . LEU A 1 98 ? 4.611 -0.514 4.648 1.00 89.94 98 LEU A CA 1
ATOM 789 C C . LEU A 1 98 ? 4.659 -0.541 6.176 1.00 89.94 98 LEU A C 1
ATOM 791 O O . LEU A 1 98 ? 3.702 -0.996 6.793 1.00 89.94 98 LEU A O 1
ATOM 795 N N . VAL A 1 99 ? 5.734 -0.032 6.787 1.00 88.12 99 VAL A N 1
ATOM 796 C CA . VAL A 1 99 ? 5.876 0.009 8.253 1.00 88.12 99 VAL A CA 1
ATOM 797 C C . VAL A 1 99 ? 4.742 0.815 8.890 1.00 88.12 99 VAL A C 1
ATOM 799 O O . VAL A 1 99 ? 4.118 0.347 9.839 1.00 88.12 99 VAL A O 1
ATOM 802 N N . ALA A 1 100 ? 4.428 1.988 8.338 1.00 85.19 100 ALA A N 1
ATOM 803 C CA . ALA A 1 100 ? 3.347 2.843 8.815 1.00 85.19 100 ALA A CA 1
ATOM 804 C C . ALA A 1 100 ? 1.987 2.143 8.708 1.00 85.19 100 ALA A C 1
ATOM 806 O O . ALA A 1 100 ? 1.234 2.109 9.679 1.00 85.19 100 ALA A O 1
ATOM 807 N N . SER A 1 101 ? 1.695 1.521 7.564 1.00 86.12 101 SER A N 1
ATOM 808 C CA . SER A 1 101 ? 0.431 0.809 7.378 1.00 86.12 101 SER A CA 1
ATOM 809 C C . SER A 1 101 ? 0.334 -0.377 8.333 1.00 86.12 101 SER A C 1
ATOM 811 O O . SER A 1 101 ? -0.638 -0.473 9.071 1.00 86.12 101 SER A O 1
ATOM 813 N N . VAL A 1 102 ? 1.370 -1.219 8.416 1.00 82.69 102 VAL A N 1
ATOM 814 C CA . VAL A 1 102 ? 1.391 -2.372 9.329 1.00 82.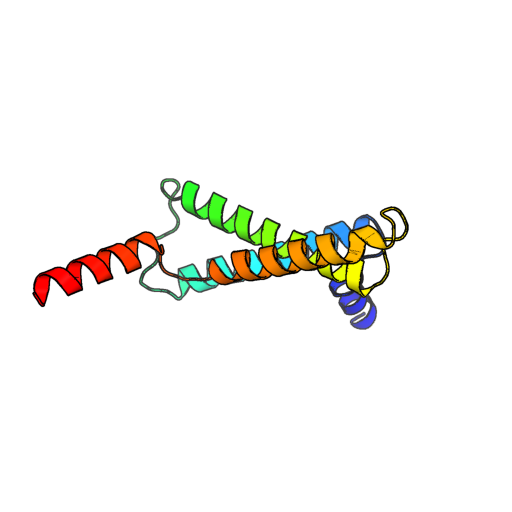69 102 VAL A CA 1
ATOM 815 C C . VAL A 1 102 ? 1.239 -1.943 10.786 1.00 82.69 102 VAL A C 1
ATOM 817 O O . VAL A 1 102 ? 0.528 -2.605 11.530 1.00 82.69 102 VAL A O 1
ATOM 820 N N . SER A 1 103 ? 1.824 -0.818 11.200 1.00 80.00 103 SER A N 1
ATOM 821 C CA . SER A 1 103 ? 1.622 -0.297 12.560 1.00 80.00 103 SER A CA 1
ATOM 822 C C . SER A 1 103 ? 0.166 0.091 12.850 1.00 80.00 103 SER A C 1
ATOM 824 O O . SER A 1 103 ? -0.261 0.079 14.000 1.00 80.00 103 SER A O 1
ATOM 826 N N . ALA A 1 104 ? -0.614 0.384 11.807 1.00 77.06 104 ALA A N 1
ATOM 827 C CA . ALA A 1 104 ? -2.039 0.639 11.921 1.00 77.06 104 ALA A CA 1
ATOM 828 C C . ALA A 1 104 ? -2.884 -0.645 12.001 1.00 77.06 104 ALA A C 1
ATOM 830 O O . ALA A 1 104 ? -4.075 -0.542 12.275 1.00 77.06 104 ALA A O 1
ATOM 831 N N . LEU A 1 105 ? -2.308 -1.844 11.811 1.00 71.81 105 LEU A N 1
ATOM 832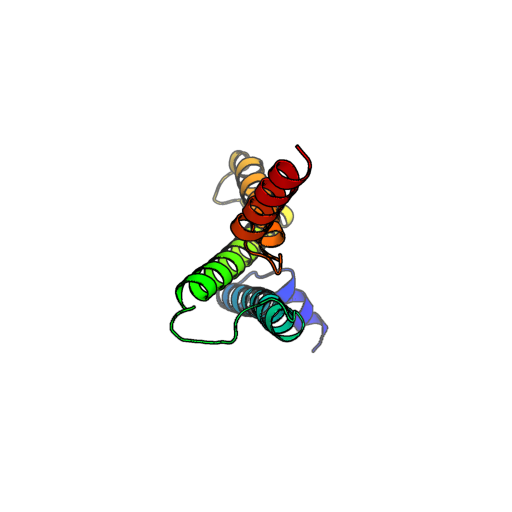 C CA . LEU A 1 105 ? -2.936 -3.127 12.176 1.00 71.81 105 LEU A CA 1
ATOM 833 C C . LEU A 1 105 ? -2.888 -3.332 13.698 1.00 71.81 105 LEU A C 1
ATOM 835 O O . LEU A 1 105 ? -2.382 -4.340 14.189 1.00 71.81 105 LEU A O 1
ATOM 839 N N . GLN A 1 106 ? -3.393 -2.367 14.459 1.00 68.00 106 GLN A N 1
ATOM 840 C CA . GLN A 1 106 ? -3.614 -2.537 15.886 1.00 68.00 106 GLN A CA 1
ATOM 841 C C . GLN A 1 106 ? -5.114 -2.435 16.193 1.00 68.00 106 GLN A C 1
ATOM 843 O O . GLN A 1 106 ? -5.781 -1.550 15.661 1.00 68.0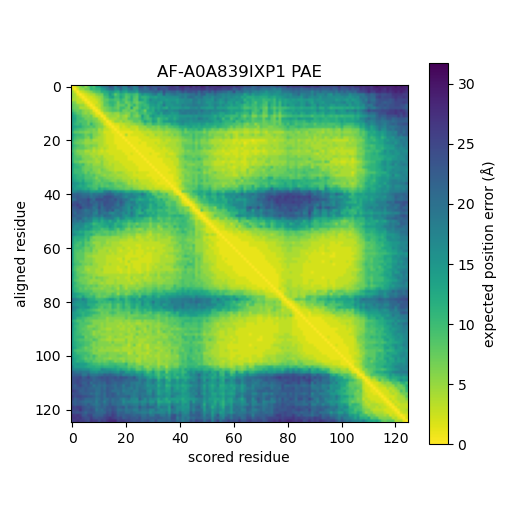0 106 GLN A O 1
ATOM 848 N N . PRO A 1 107 ? -5.653 -3.307 17.063 1.00 56.25 107 PRO A N 1
ATOM 849 C CA . PRO A 1 107 ? -7.065 -3.267 17.462 1.00 56.25 107 PRO A CA 1
ATOM 850 C C . PRO A 1 107 ? -7.446 -2.030 18.275 1.00 56.25 107 PRO A C 1
ATOM 852 O O . PRO A 1 107 ? -8.627 -1.807 18.521 1.00 56.25 107 PRO A O 1
ATOM 855 N N . TYR A 1 108 ? -6.461 -1.282 18.767 1.00 59.00 108 TYR A N 1
ATOM 856 C CA . TYR A 1 108 ? -6.677 -0.192 19.702 1.00 59.00 108 TYR A CA 1
ATOM 857 C C . TYR A 1 108 ? -6.416 1.143 19.018 1.00 59.00 108 TYR A C 1
ATOM 859 O O . TYR A 1 108 ? -5.436 1.291 18.288 1.00 59.00 108 TYR A O 1
ATOM 867 N N . ASP A 1 109 ? -7.242 2.151 19.286 1.00 59.72 109 ASP A N 1
ATOM 868 C CA . ASP A 1 109 ? -6.847 3.518 18.966 1.00 59.72 109 ASP A CA 1
ATOM 869 C C . ASP A 1 109 ? -5.624 3.841 19.839 1.00 59.72 109 ASP A C 1
ATOM 871 O O . ASP A 1 109 ? -5.685 3.745 21.066 1.00 59.72 109 ASP A O 1
ATOM 875 N N . SER A 1 110 ? -4.488 4.194 19.231 1.00 54.97 110 SER A N 1
ATOM 876 C CA . SER A 1 110 ? -3.269 4.543 19.977 1.00 54.97 110 SER A CA 1
ATOM 877 C C . SER A 1 110 ? -3.543 5.661 20.976 1.00 54.97 110 SER A C 1
ATOM 879 O O . SER A 1 110 ? -2.922 5.707 22.030 1.00 54.97 110 SER A O 1
ATOM 881 N N . LYS A 1 111 ? -4.532 6.516 20.702 1.00 57.38 111 LYS A N 1
ATOM 882 C CA . LYS A 1 111 ? -4.976 7.551 21.633 1.00 57.38 111 LYS A CA 1
ATOM 883 C C . LYS A 1 111 ? -5.671 6.994 22.871 1.00 57.38 111 LYS A C 1
ATOM 885 O O . LYS A 1 111 ? -5.498 7.574 23.935 1.00 57.38 111 LYS A O 1
ATOM 890 N N . GLN A 1 112 ? -6.428 5.903 22.751 1.00 61.22 112 GLN A N 1
ATOM 891 C CA . GLN A 1 112 ? -7.056 5.243 23.898 1.00 61.22 112 GLN A CA 1
ATOM 892 C C . GLN A 1 112 ? -6.010 4.539 24.761 1.00 61.22 112 GLN A C 1
ATOM 894 O O . GLN A 1 112 ? -5.990 4.771 25.961 1.00 61.22 112 GLN A O 1
ATOM 899 N N . VAL A 1 113 ? -5.071 3.801 24.158 1.00 60.19 113 VAL A N 1
ATOM 900 C CA . VAL A 1 113 ? -3.982 3.136 24.904 1.00 60.19 113 VAL A CA 1
ATOM 901 C C . VAL A 1 113 ? -3.098 4.155 25.624 1.00 60.19 113 VAL A C 1
ATOM 903 O O . VAL A 1 113 ? -2.764 3.974 26.789 1.00 60.19 113 VAL A O 1
ATOM 906 N N . ILE A 1 114 ? -2.745 5.257 24.953 1.00 63.06 114 ILE A N 1
ATOM 907 C CA . ILE A 1 114 ? -1.945 6.330 25.559 1.00 63.06 114 ILE A CA 1
ATOM 908 C C . ILE A 1 114 ? -2.731 7.030 26.676 1.00 63.06 114 ILE A C 1
ATOM 910 O O . ILE A 1 114 ? -2.153 7.346 27.713 1.00 63.06 114 ILE A O 1
ATOM 914 N N . ALA A 1 115 ? -4.035 7.265 26.499 1.00 64.31 115 ALA A N 1
ATOM 915 C CA . ALA A 1 115 ? -4.871 7.861 27.538 1.00 64.31 115 ALA A CA 1
ATOM 916 C C . ALA A 1 115 ? -5.010 6.941 28.763 1.00 64.31 115 ALA A C 1
ATOM 918 O O . ALA A 1 115 ? -4.866 7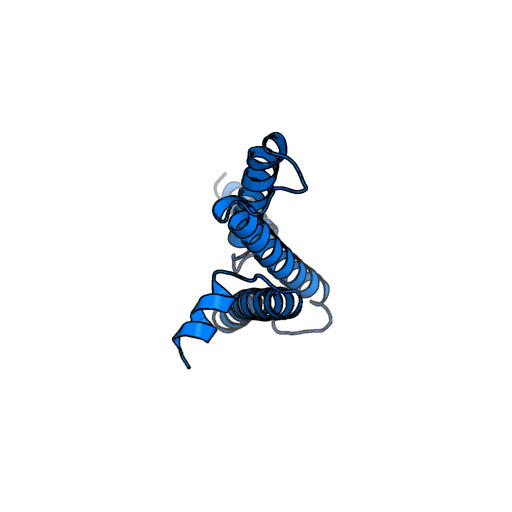.419 29.883 1.00 64.31 115 ALA A O 1
ATOM 919 N N . GLU A 1 116 ? -5.215 5.637 28.558 1.00 65.00 116 GLU A N 1
ATOM 920 C CA . GLU A 1 116 ? -5.277 4.627 29.622 1.00 65.00 116 GLU A CA 1
ATOM 921 C C . GLU A 1 116 ? -3.943 4.514 30.378 1.00 65.00 116 GLU A C 1
ATOM 923 O O . GLU A 1 116 ? -3.932 4.494 31.608 1.00 65.00 116 GLU A O 1
ATOM 928 N N . GLN A 1 117 ? -2.809 4.536 29.669 1.00 64.88 117 GLN A N 1
ATOM 929 C CA . GLN A 1 117 ? -1.475 4.540 30.284 1.00 64.88 117 GLN A CA 1
ATOM 930 C C . GLN A 1 117 ? -1.228 5.797 31.129 1.00 64.88 117 GLN A C 1
ATOM 932 O O . GLN A 1 117 ? -0.760 5.699 32.261 1.00 64.88 117 GLN A O 1
ATOM 937 N N . GLN A 1 118 ? -1.606 6.975 30.623 1.00 70.88 118 GLN A N 1
ATOM 938 C CA . GLN A 1 118 ? -1.492 8.239 31.361 1.00 70.88 118 GLN A CA 1
ATOM 939 C C . GLN A 1 118 ? -2.430 8.323 32.571 1.00 70.88 118 GLN A C 1
ATOM 941 O O . GLN A 1 118 ? -2.176 9.100 33.493 1.00 70.88 118 GLN A O 1
ATOM 946 N N . GLN A 1 119 ? -3.536 7.579 32.557 1.00 67.00 119 GLN A N 1
ATOM 947 C CA . GLN A 1 119 ? -4.454 7.492 33.689 1.00 67.00 119 GLN A CA 1
ATOM 948 C C . GLN A 1 119 ? -3.912 6.553 34.772 1.00 67.00 119 GLN A C 1
ATOM 950 O O . GLN A 1 119 ? -3.925 6.935 35.938 1.00 67.00 119 GLN A O 1
ATOM 955 N N . SER A 1 120 ? -3.348 5.401 34.389 1.00 68.69 120 SER A N 1
ATOM 956 C CA . SER A 1 120 ? -2.699 4.459 35.316 1.00 68.69 120 SER A CA 1
ATOM 957 C C . SER A 1 120 ? -1.507 5.091 36.046 1.00 68.69 120 SER A C 1
ATOM 959 O O . SER A 1 120 ? -1.404 4.976 37.260 1.00 68.69 120 SER A O 1
ATOM 961 N N . GLU A 1 121 ? -0.647 5.840 35.343 1.00 69.62 121 GLU A N 1
ATOM 962 C CA . GLU A 1 121 ? 0.499 6.532 35.965 1.00 69.62 121 GLU A CA 1
ATOM 963 C C . GLU A 1 121 ? 0.089 7.593 37.001 1.00 69.62 121 GLU A C 1
ATOM 965 O O . GLU A 1 121 ? 0.877 7.928 37.882 1.00 69.62 121 GLU A O 1
ATOM 970 N N . LYS A 1 122 ? -1.129 8.142 36.903 1.00 66.75 122 LYS A N 1
ATOM 971 C CA . LYS A 1 122 ? -1.659 9.116 37.869 1.00 66.75 122 LYS A CA 1
ATOM 972 C C . LYS A 1 122 ? -2.324 8.476 39.083 1.00 66.75 122 LYS A C 1
ATOM 974 O O . LYS A 1 122 ? -2.476 9.164 40.084 1.00 66.75 122 LYS A O 1
ATOM 979 N N . GLU A 1 123 ? -2.771 7.228 38.983 1.00 66.38 123 GLU A N 1
ATOM 980 C CA . GLU A 1 123 ? -3.352 6.492 40.113 1.00 66.38 123 GLU A CA 1
ATOM 981 C C . GLU A 1 123 ? -2.271 5.841 40.990 1.00 66.38 123 GLU A C 1
ATOM 983 O O . GLU A 1 123 ? -2.490 5.661 42.187 1.00 66.38 123 GLU A O 1
ATOM 988 N N . ASP A 1 124 ? -1.097 5.557 40.416 1.00 66.44 124 ASP A N 1
ATOM 989 C CA . ASP A 1 124 ? 0.061 4.985 41.115 1.00 66.44 12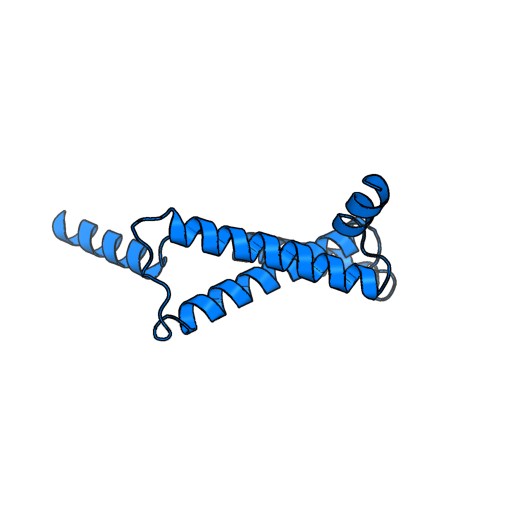4 ASP A CA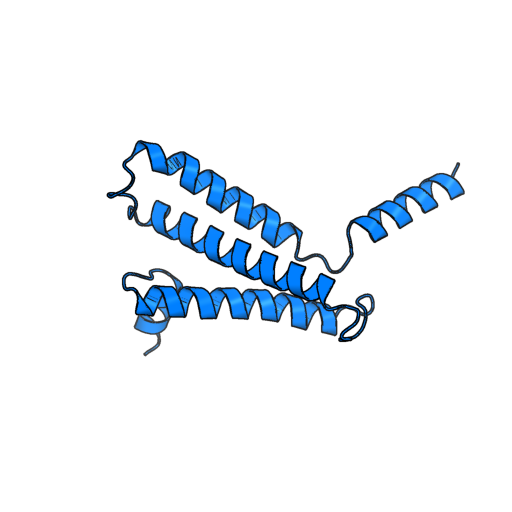 1
ATOM 990 C C . ASP A 1 124 ? 1.008 6.037 41.748 1.00 66.44 124 ASP A C 1
ATOM 992 O O . ASP A 1 124 ? 1.974 5.664 42.421 1.00 66.44 124 ASP A O 1
ATOM 996 N N . ALA A 1 125 ? 0.754 7.337 41.537 1.00 59.94 125 ALA A N 1
ATOM 997 C CA . ALA A 1 125 ? 1.551 8.469 42.037 1.00 59.94 125 ALA A CA 1
ATOM 998 C C . ALA A 1 125 ? 0.868 9.208 43.200 1.00 59.94 125 ALA A C 1
ATOM 1000 O O . ALA A 1 125 ? 1.591 9.586 44.154 1.00 59.94 125 ALA A O 1
#

pLDDT: mean 75.55, std 11.87, range [49.44, 92.81]

Foldseek 3Di:
DVPVVVCLCQPQDDPVSLVVVLCVQLVVQLVLVVVLLVPDPPHDDDDPVCVVVVVVSSVLSNLLSVLVVLCSCLVVVVCVVVDPVCNVVSPVSSVVSNVVSVVVSDRDDVVVVVVVVVVVVVVVD

Mean predicted aligned error: 10.17 Å

Secondary structure (DSSP, 8-state):
-HHHHHHHHH---SHHHHHHHHHHHHHHHHHHHHHHHHH-TTSPP--GGGHHHHHHHHHHHHHHHHHHHHHHHHHTT--TTT-GGGHHHHHHHHHHHHHHHHHT--SS-HHHHHHHHHHHHHH--

Organism: NCBI:txid2760088

Nearest PDB structures (foldseek):
  8dt0-assembly1_A  TM=4.369E-01  e=9.841E+00  synthetic construct
  7n0l-assembly1_B  TM=3.736E-01  e=6.728E+00  Mus musculus

Sequence (125 aa):
MTSEALAFIYRPTGADEIGQFYTFWFSLYFSIHVIWDIVSRHTPPFFLDNLKSKVSETFNALTFTSSLYIIFLVVQGRYNSLGTDAILPLFYSGAIGLVASVSALQPYDSKQVIAEQQQSEKEDA

Radius of gyration: 18.67 Å; Cα contacts (8 Å, |Δi|>4): 77; chains: 1; bounding box: 41×32×60 Å